Protein AF-A0A941PDG5-F1 (afdb_monomer_lite)

Radius of gyration: 12.93 Å; chains: 1; bounding box: 22×42×29 Å

Secondary structure (DSSP, 8-state):
-----PPPHHHHHHHHHHHHHHTTSS-SS---EEEETTEEEEEEEEETTEEEEEE-

Foldseek 3Di:
DDDDDDDDVVSVLVVVVVVCVVVVVDDLVDKDWDADPVDRQKIWIAHPVGIDIDGD

Structure (mmCIF, N/CA/C/O backbone):
data_AF-A0A941PDG5-F1
#
_entry.id   AF-A0A941PDG5-F1
#
loop_
_atom_site.group_PDB
_atom_site.id
_atom_site.type_symbol
_atom_site.label_atom_id
_atom_site.label_alt_id
_atom_site.label_comp_id
_atom_site.label_asym_id
_atom_site.label_entity_id
_atom_site.label_seq_id
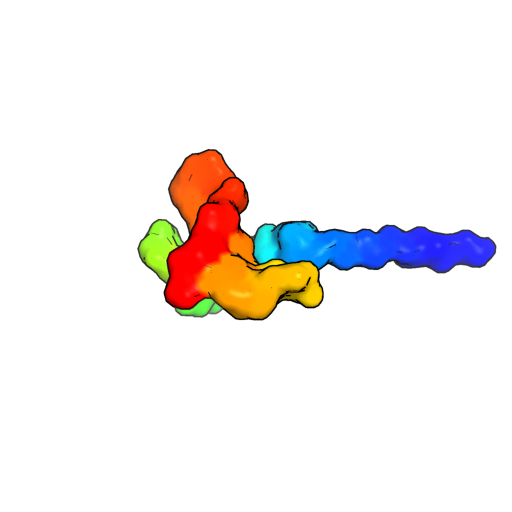_atom_site.pdbx_PDB_ins_code
_atom_site.Cartn_x
_atom_site.Cartn_y
_atom_site.Cartn_z
_atom_site.occupancy
_atom_site.B_iso_or_equiv
_atom_site.auth_seq_id
_atom_site.auth_comp_id
_atom_site.auth_asym_id
_atom_site.auth_atom_id
_atom_site.pdbx_PDB_model_num
ATOM 1 N N . MET A 1 1 ? -0.945 -33.227 -3.738 1.00 45.97 1 MET A N 1
ATOM 2 C CA . MET A 1 1 ? -0.001 -32.091 -3.769 1.00 45.97 1 MET A CA 1
ATOM 3 C C . MET A 1 1 ? -0.813 -30.816 -3.589 1.00 45.97 1 MET A C 1
ATOM 5 O O . MET A 1 1 ? -1.494 -30.414 -4.523 1.00 45.97 1 MET A O 1
ATOM 9 N N . HIS A 1 2 ? -0.849 -30.249 -2.379 1.00 56.75 2 HIS A N 1
ATOM 10 C CA . HIS A 1 2 ? -1.501 -28.955 -2.161 1.00 56.75 2 HIS A CA 1
ATOM 11 C C . HIS A 1 2 ? -0.621 -27.878 -2.790 1.00 56.75 2 HIS A C 1
ATOM 13 O O . HIS A 1 2 ? 0.496 -27.652 -2.337 1.00 56.75 2 HIS A O 1
ATOM 19 N N . LYS A 1 3 ? -1.091 -27.259 -3.873 1.00 58.94 3 LYS A N 1
ATOM 20 C CA . LYS A 1 3 ? -0.424 -26.093 -4.446 1.00 58.94 3 LYS A CA 1
ATOM 21 C C . LYS A 1 3 ? -0.907 -24.887 -3.643 1.00 58.94 3 LYS A C 1
ATOM 23 O O . LYS A 1 3 ? -2.064 -24.494 -3.779 1.00 58.94 3 LYS A O 1
ATOM 28 N N . GLN A 1 4 ? -0.063 -24.369 -2.753 1.00 67.12 4 GLN A N 1
ATOM 29 C CA . GLN A 1 4 ? -0.308 -23.077 -2.116 1.00 67.12 4 GLN A CA 1
ATOM 30 C C . GLN A 1 4 ? -0.447 -22.047 -3.246 1.00 67.12 4 GLN A C 1
ATOM 32 O O . GLN A 1 4 ? 0.378 -22.024 -4.162 1.00 67.12 4 GLN A O 1
ATOM 37 N N . LYS A 1 5 ? -1.520 -21.254 -3.247 1.00 74.75 5 LYS A N 1
ATOM 38 C CA . LYS A 1 5 ? -1.660 -20.168 -4.219 1.00 74.75 5 LYS A CA 1
ATOM 39 C C . LYS A 1 5 ? -0.633 -19.101 -3.849 1.00 74.75 5 LYS A C 1
ATOM 41 O O . LYS A 1 5 ? -0.745 -18.527 -2.769 1.00 74.75 5 LYS A O 1
ATOM 46 N N . GLU A 1 6 ? 0.352 -18.871 -4.711 1.00 80.44 6 GLU A N 1
ATOM 47 C CA . GLU A 1 6 ? 1.243 -17.726 -4.540 1.00 80.44 6 GLU A CA 1
ATOM 48 C C . GLU A 1 6 ? 0.445 -16.439 -4.730 1.00 80.44 6 GLU A C 1
ATOM 50 O O . GLU A 1 6 ? -0.391 -16.333 -5.637 1.00 80.44 6 GLU A O 1
ATOM 55 N N . LEU A 1 7 ? 0.657 -15.500 -3.815 1.00 83.31 7 LEU A N 1
ATOM 56 C CA . LEU A 1 7 ? 0.060 -14.179 -3.881 1.00 83.31 7 LEU A CA 1
ATOM 57 C C . LEU A 1 7 ? 0.766 -13.387 -4.979 1.00 83.31 7 LEU A C 1
ATOM 59 O O . LEU A 1 7 ? 1.977 -13.490 -5.158 1.00 83.31 7 LEU A O 1
ATOM 63 N N . SER A 1 8 ? 0.009 -12.605 -5.743 1.00 91.25 8 SER A N 1
ATOM 64 C CA . SER A 1 8 ? 0.636 -11.608 -6.607 1.00 91.25 8 SER A CA 1
ATOM 65 C C . SER A 1 8 ? 1.244 -10.491 -5.753 1.00 91.25 8 SER A C 1
ATOM 67 O O . SER A 1 8 ? 0.788 -10.241 -4.639 1.00 91.25 8 SER A O 1
ATOM 69 N N . PHE A 1 9 ? 2.212 -9.744 -6.287 1.00 91.31 9 PHE A N 1
ATOM 70 C CA . PHE A 1 9 ? 2.760 -8.572 -5.586 1.00 91.31 9 PHE A CA 1
ATOM 71 C C . PHE A 1 9 ? 1.678 -7.521 -5.256 1.00 91.31 9 PHE A C 1
ATOM 73 O O . PHE A 1 9 ? 1.819 -6.764 -4.299 1.00 91.31 9 PHE A O 1
ATOM 80 N N . LEU A 1 10 ? 0.573 -7.482 -6.016 1.00 92.31 10 LEU A N 1
ATOM 81 C CA . LEU A 1 10 ? -0.590 -6.647 -5.703 1.00 92.31 10 LEU A CA 1
ATOM 82 C C . LEU A 1 10 ? -1.387 -7.195 -4.515 1.00 92.31 10 LEU A C 1
ATOM 84 O O . LEU A 1 10 ? -1.817 -6.419 -3.665 1.00 92.31 10 LEU A O 1
ATOM 88 N N . ASP A 1 11 ? -1.563 -8.515 -4.434 1.00 93.56 11 ASP A N 1
ATOM 89 C CA . ASP A 1 11 ? -2.197 -9.148 -3.275 1.00 93.56 11 ASP A CA 1
ATOM 90 C C . ASP A 1 11 ? -1.363 -8.914 -2.007 1.00 93.56 11 ASP A C 1
ATOM 92 O O . ASP A 1 11 ? -1.919 -8.624 -0.948 1.00 93.56 11 ASP A O 1
ATOM 96 N N . GLU A 1 12 ? -0.033 -8.983 -2.116 1.00 94.00 12 GLU A N 1
ATOM 97 C CA . GLU A 1 12 ? 0.887 -8.676 -1.018 1.00 94.00 12 GLU A CA 1
ATOM 98 C C . GLU A 1 12 ? 0.840 -7.201 -0.612 1.00 94.00 12 GLU A C 1
ATOM 100 O O . GLU A 1 12 ? 0.814 -6.910 0.583 1.00 94.00 12 GLU A O 1
ATOM 105 N N . LEU A 1 13 ? 0.752 -6.271 -1.571 1.00 94.81 13 LEU A N 1
ATOM 106 C CA . LEU A 1 13 ? 0.562 -4.847 -1.284 1.00 94.81 13 LEU A CA 1
ATOM 107 C C . LEU A 1 13 ? -0.730 -4.615 -0.485 1.00 94.81 13 LEU A C 1
ATOM 109 O O . LEU A 1 13 ? -0.707 -3.949 0.549 1.00 94.81 13 LEU A O 1
ATOM 113 N N . ILE A 1 14 ? -1.848 -5.203 -0.925 1.00 93.81 14 ILE A N 1
ATOM 114 C CA . ILE A 1 14 ? -3.144 -5.092 -0.238 1.00 93.81 14 ILE A CA 1
ATOM 115 C C . ILE A 1 14 ? -3.075 -5.707 1.160 1.00 93.81 14 ILE A C 1
ATOM 117 O O . ILE A 1 14 ? -3.560 -5.111 2.125 1.00 93.81 14 ILE A O 1
ATOM 121 N N . LEU A 1 15 ? -2.477 -6.892 1.286 1.00 94.69 15 LEU A N 1
ATOM 122 C CA . LEU A 1 15 ? -2.311 -7.564 2.570 1.00 94.69 15 LEU A CA 1
ATOM 123 C C . LEU A 1 15 ? -1.452 -6.726 3.526 1.00 94.69 15 LEU A C 1
ATOM 125 O O . LEU A 1 15 ? -1.861 -6.501 4.664 1.00 94.69 15 LEU A O 1
ATOM 129 N N . GLY A 1 16 ? -0.313 -6.218 3.053 1.00 94.94 16 GLY A N 1
ATOM 130 C CA . GLY A 1 16 ? 0.591 -5.364 3.818 1.00 94.94 16 GLY A CA 1
ATOM 131 C C . GLY A 1 16 ? -0.097 -4.097 4.316 1.00 94.94 16 GLY A C 1
ATOM 132 O O . GLY A 1 16 ? -0.032 -3.797 5.504 1.00 94.94 16 GLY A O 1
ATOM 133 N N . THR A 1 17 ? -0.844 -3.397 3.457 1.00 94.75 17 THR A N 1
ATOM 134 C CA . THR A 1 17 ? -1.613 -2.212 3.868 1.00 94.75 17 THR A CA 1
ATOM 135 C C . THR A 1 17 ? -2.623 -2.544 4.962 1.00 94.75 17 THR A C 1
A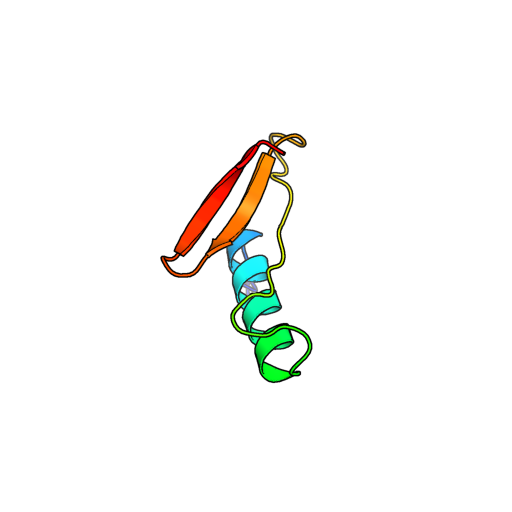TOM 137 O O . THR A 1 17 ? -2.696 -1.828 5.957 1.00 94.75 17 THR A O 1
ATOM 140 N N . ARG A 1 18 ? -3.373 -3.647 4.833 1.00 94.12 18 ARG A N 1
ATOM 141 C CA . ARG A 1 18 ? -4.353 -4.055 5.856 1.00 94.12 18 ARG A CA 1
ATOM 142 C C . ARG A 1 18 ? -3.693 -4.376 7.195 1.00 94.12 18 ARG A C 1
ATOM 144 O O . ARG A 1 18 ? -4.251 -4.011 8.225 1.00 94.12 18 ARG A O 1
ATOM 151 N N . ILE A 1 19 ? -2.529 -5.027 7.181 1.00 96.56 19 ILE A N 1
ATOM 152 C CA . ILE A 1 19 ? -1.746 -5.299 8.394 1.00 96.56 19 ILE A CA 1
ATOM 153 C C . ILE A 1 19 ? -1.323 -3.982 9.044 1.00 96.56 19 ILE A C 1
ATOM 155 O O . ILE A 1 19 ? -1.603 -3.769 10.215 1.00 96.56 19 ILE A O 1
ATOM 159 N N . LEU A 1 20 ? -0.709 -3.068 8.290 1.00 96.25 20 LEU A N 1
ATOM 160 C CA . LEU A 1 20 ? -0.203 -1.810 8.846 1.00 96.25 20 LEU A CA 1
ATOM 161 C C . LEU A 1 20 ? -1.313 -0.914 9.411 1.00 96.25 20 LEU A C 1
ATOM 163 O O . LEU A 1 20 ? -1.099 -0.267 10.433 1.00 96.25 20 LEU A O 1
ATOM 167 N N . VAL A 1 21 ? -2.493 -0.902 8.785 1.00 95.25 21 VAL A N 1
ATOM 168 C CA . VAL A 1 21 ? -3.675 -0.215 9.329 1.00 95.25 21 VAL A CA 1
ATOM 169 C C . VAL A 1 21 ? -4.149 -0.889 10.619 1.00 95.25 21 VAL A C 1
ATOM 171 O O . VAL A 1 21 ? -4.401 -0.204 11.605 1.00 95.25 21 VAL A O 1
ATOM 174 N N . ASN A 1 22 ? -4.243 -2.224 10.645 1.00 97.06 22 ASN A N 1
ATOM 175 C CA . ASN A 1 22 ? -4.670 -2.971 11.834 1.00 97.06 22 ASN A CA 1
ATOM 176 C C . ASN A 1 22 ? -3.724 -2.764 13.028 1.00 97.06 22 ASN A C 1
ATOM 178 O O . ASN A 1 22 ? -4.175 -2.607 14.160 1.00 97.06 22 ASN A O 1
ATOM 182 N N . GLU A 1 23 ? -2.420 -2.712 12.760 1.00 98.00 23 GLU A N 1
ATOM 183 C CA . GLU A 1 23 ? -1.378 -2.475 13.762 1.00 98.00 23 GLU A CA 1
ATOM 184 C C . GLU A 1 23 ? -1.193 -0.983 14.102 1.00 98.00 23 GLU A C 1
ATOM 186 O O . GLU A 1 23 ? -0.294 -0.634 14.864 1.00 98.00 23 GLU A O 1
ATOM 191 N N . ASN A 1 24 ? -2.040 -0.092 13.568 1.00 96.38 24 ASN A N 1
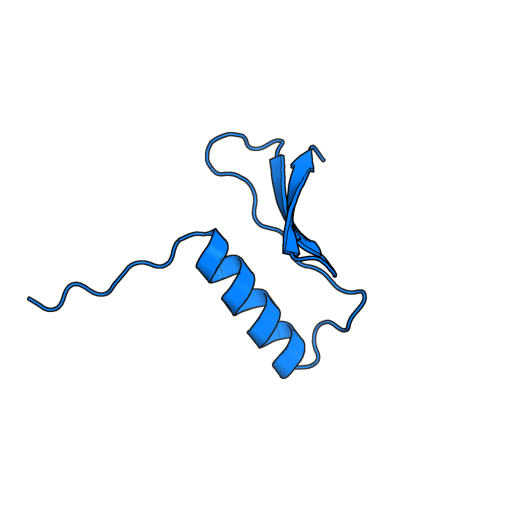ATOM 192 C CA . ASN A 1 24 ? -1.980 1.363 13.767 1.00 96.38 24 ASN A CA 1
ATOM 193 C C . ASN A 1 24 ? -0.619 1.989 13.392 1.00 96.38 24 ASN A C 1
ATOM 195 O O . ASN A 1 24 ? -0.203 2.988 13.977 1.00 96.38 24 ASN A O 1
ATOM 199 N N . VAL A 1 25 ? 0.086 1.403 12.418 1.00 97.12 25 VAL A N 1
ATOM 200 C CA . VAL A 1 25 ? 1.363 1.920 11.897 1.00 97.12 25 VAL A CA 1
ATOM 201 C C . VAL A 1 25 ? 1.131 3.026 10.867 1.00 97.12 25 VAL A C 1
ATOM 203 O O . VAL A 1 25 ? 1.894 3.988 10.815 1.00 97.12 25 VAL A O 1
ATOM 206 N N . ILE A 1 26 ? 0.081 2.895 10.052 1.00 93.19 26 ILE A N 1
ATOM 207 C CA . ILE A 1 26 ? -0.353 3.912 9.087 1.00 93.19 26 ILE A CA 1
ATOM 208 C C . ILE A 1 26 ? -1.836 4.226 9.289 1.00 93.19 26 ILE A C 1
ATOM 210 O O . ILE A 1 26 ? -2.614 3.354 9.677 1.00 93.19 26 ILE A O 1
ATOM 214 N N . ASP A 1 27 ? -2.220 5.469 9.014 1.00 89.00 27 ASP A N 1
ATOM 215 C CA . ASP A 1 27 ? -3.599 5.952 9.076 1.00 89.00 27 ASP A CA 1
ATOM 216 C C . ASP A 1 27 ? -4.204 6.108 7.665 1.00 89.00 27 ASP A C 1
ATOM 218 O O . ASP A 1 27 ? -3.685 5.570 6.688 1.00 89.00 27 ASP A O 1
ATOM 222 N N . GLY A 1 28 ? -5.312 6.848 7.544 1.00 83.50 28 GLY A N 1
ATOM 223 C CA . GLY A 1 28 ? -5.967 7.108 6.256 1.00 83.50 28 GLY A CA 1
ATOM 224 C C . GLY A 1 28 ? -5.166 7.975 5.273 1.00 83.50 28 GLY A C 1
ATOM 225 O O . GLY A 1 28 ? -5.550 8.059 4.109 1.00 83.50 28 GLY A O 1
ATOM 226 N N . PHE A 1 29 ? -4.075 8.611 5.710 1.00 86.06 29 PHE A N 1
ATOM 227 C CA . PHE A 1 29 ? -3.185 9.415 4.865 1.00 86.06 29 PHE A CA 1
ATOM 228 C C . PHE A 1 29 ? -1.861 8.698 4.558 1.00 86.06 29 PHE A C 1
ATOM 230 O O . PHE A 1 29 ? -1.189 9.022 3.572 1.00 86.06 29 PHE A O 1
ATOM 237 N N . GLY A 1 30 ? -1.483 7.715 5.378 1.00 88.19 30 GLY A N 1
ATOM 238 C CA . GLY A 1 30 ? -0.320 6.866 5.149 1.00 88.19 30 GLY A CA 1
ATOM 239 C C . GLY A 1 30 ? -0.518 5.889 3.986 1.00 88.19 30 GLY A C 1
ATOM 240 O O . GLY A 1 30 ? -1.595 5.339 3.773 1.00 88.19 30 GLY A O 1
ATOM 241 N N . HIS A 1 31 ? 0.547 5.645 3.223 1.00 91.31 31 HIS A N 1
ATOM 242 C CA . HIS A 1 31 ? 0.537 4.696 2.113 1.00 91.31 31 HIS A CA 1
ATOM 243 C C . HIS A 1 31 ? 1.863 3.941 2.022 1.00 91.31 31 HIS A C 1
ATOM 245 O O . HIS A 1 31 ? 2.916 4.435 2.419 1.00 91.31 31 HIS A O 1
ATOM 251 N N . ILE A 1 32 ? 1.800 2.737 1.460 1.00 93.94 32 ILE A N 1
ATOM 252 C CA . ILE A 1 32 ? 2.966 1.952 1.057 1.00 93.94 32 ILE A CA 1
ATOM 253 C C . ILE A 1 32 ? 2.897 1.700 -0.448 1.00 93.94 32 ILE A C 1
ATOM 255 O O . ILE A 1 32 ? 1.818 1.747 -1.044 1.00 93.94 32 ILE A O 1
ATOM 259 N N . SER A 1 33 ? 4.047 1.445 -1.065 1.00 95.19 33 SER A N 1
ATOM 260 C CA . SER A 1 33 ? 4.132 1.125 -2.487 1.00 95.19 33 SER A CA 1
ATOM 261 C C . SER A 1 33 ? 4.997 -0.105 -2.732 1.00 95.19 33 SER A C 1
ATOM 263 O O . SER A 1 33 ? 5.848 -0.449 -1.912 1.00 95.19 33 SER A O 1
ATOM 265 N N . VAL A 1 34 ? 4.779 -0.762 -3.870 1.00 95.00 34 VAL A N 1
ATOM 266 C CA . VAL A 1 34 ? 5.649 -1.830 -4.378 1.00 95.00 34 VAL A CA 1
ATOM 267 C C . VAL A 1 34 ? 6.147 -1.450 -5.768 1.00 95.00 34 VAL A C 1
ATOM 269 O O . VAL A 1 34 ? 5.379 -0.969 -6.601 1.00 95.00 34 VAL A O 1
ATOM 272 N N . ARG A 1 35 ? 7.444 -1.633 -6.017 1.00 94.75 35 ARG A N 1
ATOM 273 C CA . ARG A 1 35 ? 8.072 -1.356 -7.316 1.00 94.75 35 ARG A CA 1
ATOM 274 C C . ARG A 1 35 ? 7.593 -2.370 -8.357 1.00 94.75 35 ARG A C 1
ATOM 276 O O . ARG A 1 35 ? 7.520 -3.558 -8.043 1.00 94.75 35 ARG A O 1
ATOM 283 N N . ASP A 1 36 ? 7.296 -1.936 -9.583 1.00 92.75 36 ASP A N 1
ATOM 284 C CA . ASP A 1 36 ? 6.981 -2.875 -10.663 1.00 92.75 36 ASP A CA 1
ATOM 285 C C . ASP A 1 36 ? 8.240 -3.688 -11.015 1.00 92.75 36 ASP A C 1
ATOM 287 O O .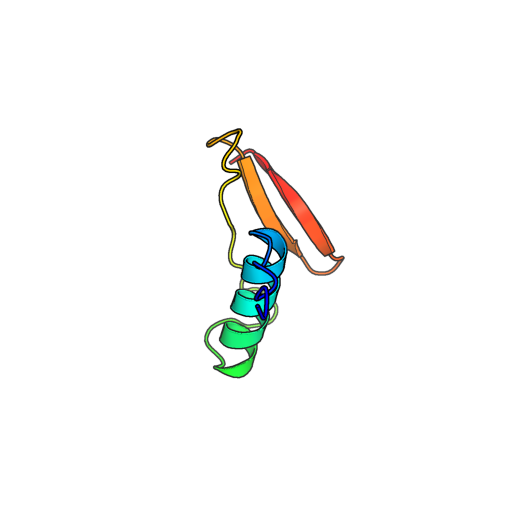 ASP A 1 36 ? 9.273 -3.113 -11.367 1.00 92.75 36 ASP A O 1
ATOM 291 N N . PRO A 1 37 ? 8.188 -5.031 -10.950 1.00 90.06 37 PRO A N 1
ATOM 292 C CA . PRO A 1 37 ? 9.349 -5.867 -11.247 1.00 90.06 37 PRO A CA 1
ATOM 293 C C . PRO A 1 37 ? 9.794 -5.794 -12.717 1.00 90.06 37 PRO A C 1
ATOM 295 O O . PRO A 1 37 ? 10.899 -6.223 -13.042 1.00 90.06 37 PRO A O 1
ATOM 298 N N . ARG A 1 38 ? 8.948 -5.281 -13.619 1.00 92.88 38 ARG A N 1
ATOM 299 C CA . ARG A 1 38 ? 9.223 -5.146 -15.058 1.00 92.88 38 ARG A CA 1
ATOM 300 C C . ARG A 1 38 ? 9.704 -3.748 -15.434 1.00 92.88 38 ARG A C 1
ATOM 302 O O . ARG A 1 38 ? 10.308 -3.596 -16.492 1.00 92.88 38 ARG A O 1
ATOM 309 N N . ASN A 1 39 ? 9.422 -2.742 -14.608 1.00 92.88 39 ASN A N 1
ATOM 310 C CA . ASN A 1 39 ? 9.891 -1.378 -14.810 1.00 92.88 39 ASN A CA 1
ATOM 311 C C . ASN A 1 39 ? 10.221 -0.731 -13.455 1.00 92.88 39 ASN A C 1
ATOM 313 O O . ASN A 1 39 ? 9.306 -0.320 -12.740 1.00 92.88 39 ASN A O 1
ATOM 317 N N . PRO A 1 40 ? 11.511 -0.618 -13.096 1.00 92.19 40 PRO A N 1
ATOM 318 C CA . PRO A 1 40 ? 11.904 -0.137 -11.783 1.00 92.19 40 PRO A CA 1
ATOM 319 C C . PRO A 1 40 ? 11.539 1.330 -11.530 1.00 92.19 40 PRO A C 1
ATOM 321 O O . PRO A 1 40 ? 11.428 1.694 -10.365 1.00 92.19 40 PRO A O 1
ATOM 324 N N . GLU A 1 41 ? 11.300 2.142 -12.559 1.00 95.50 41 GLU A N 1
ATOM 325 C CA . GLU A 1 41 ? 10.893 3.550 -12.404 1.00 95.50 41 GLU A CA 1
ATOM 326 C C . GLU A 1 41 ? 9.410 3.695 -12.017 1.00 95.50 41 GLU A C 1
ATOM 328 O O . GLU A 1 41 ? 8.918 4.795 -11.783 1.00 95.50 41 GLU A O 1
ATOM 333 N N . HIS A 1 42 ? 8.673 2.582 -11.955 1.00 93.25 42 HIS A N 1
ATOM 334 C CA . HIS A 1 42 ? 7.245 2.585 -11.680 1.00 93.25 42 HIS A CA 1
ATOM 335 C C . HIS A 1 42 ? 6.883 1.851 -10.392 1.00 93.25 42 HIS A C 1
ATOM 337 O O . HIS A 1 42 ? 7.521 0.877 -9.981 1.00 93.25 42 HIS A O 1
ATOM 343 N N . PHE A 1 43 ? 5.799 2.310 -9.770 1.00 94.50 43 PHE A N 1
ATOM 344 C CA . PHE A 1 43 ? 5.334 1.837 -8.474 1.00 94.50 43 PHE A CA 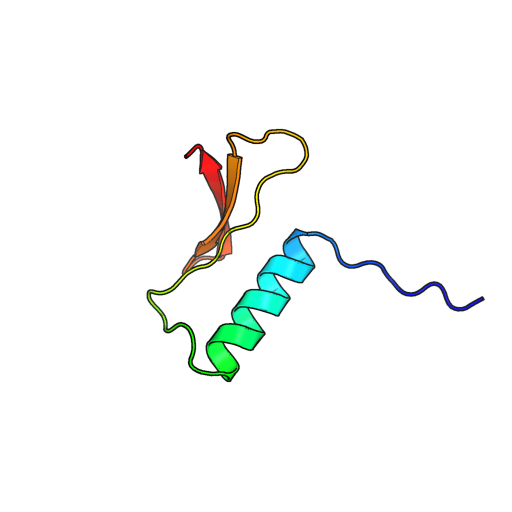1
ATOM 345 C C . PHE A 1 43 ? 3.815 1.681 -8.440 1.00 94.50 43 PHE A C 1
ATOM 347 O O . PHE A 1 43 ? 3.063 2.495 -8.976 1.00 94.50 43 PHE A O 1
ATOM 354 N N . TRP A 1 44 ? 3.368 0.649 -7.733 1.00 94.31 44 TRP A N 1
ATOM 355 C CA . TRP A 1 44 ? 1.973 0.411 -7.390 1.00 94.31 44 TRP A CA 1
ATOM 356 C C . TRP A 1 44 ? 1.697 0.915 -5.979 1.00 94.31 44 TRP A C 1
ATOM 358 O O . TRP A 1 44 ? 2.468 0.633 -5.063 1.00 94.31 44 TRP A O 1
ATOM 368 N N . MET A 1 45 ? 0.591 1.629 -5.787 1.00 91.62 45 MET A N 1
ATOM 369 C CA . MET A 1 45 ? 0.198 2.187 -4.491 1.00 91.62 45 MET A CA 1
ATOM 370 C C . MET A 1 45 ? -1.322 2.140 -4.324 1.00 91.62 45 MET A C 1
ATOM 372 O O . MET A 1 45 ? -2.065 2.356 -5.282 1.00 91.62 45 MET A O 1
ATOM 376 N N . ILE A 1 46 ? -1.787 1.890 -3.099 1.00 87.06 46 ILE A N 1
ATOM 377 C CA . ILE A 1 46 ? -3.209 1.977 -2.749 1.00 87.06 46 ILE A CA 1
ATOM 378 C C . ILE A 1 46 ? -3.568 3.426 -2.424 1.00 87.06 46 ILE A C 1
ATOM 380 O O . ILE A 1 46 ? -2.891 4.097 -1.649 1.00 87.06 46 ILE A O 1
ATOM 384 N N . ARG A 1 47 ? -4.660 3.887 -3.022 1.00 82.31 47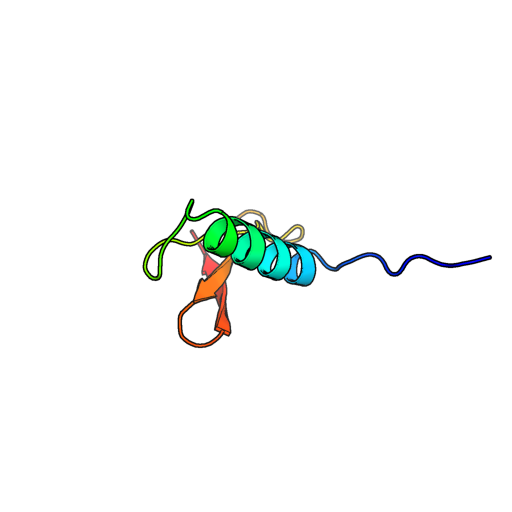 ARG A N 1
ATOM 385 C CA . ARG A 1 47 ? -5.297 5.180 -2.800 1.00 82.31 47 ARG A CA 1
ATOM 386 C C . ARG A 1 47 ? -6.736 4.998 -2.344 1.00 82.31 47 ARG A C 1
ATOM 388 O O . ARG A 1 47 ? -7.308 3.915 -2.439 1.00 82.31 47 ARG A O 1
ATOM 395 N N . GLU A 1 48 ? -7.325 6.109 -1.924 1.00 73.31 48 GLU A N 1
ATOM 396 C CA . GLU A 1 48 ? -8.731 6.257 -1.533 1.00 73.31 48 GLU A CA 1
ATOM 397 C C . GLU A 1 48 ? -9.738 5.602 -2.500 1.00 73.31 48 GLU A C 1
ATOM 399 O O . GLU A 1 48 ? -10.766 5.093 -2.062 1.00 73.31 48 GLU A O 1
ATOM 404 N N . ASN A 1 49 ? -9.432 5.534 -3.798 1.00 75.44 49 ASN A N 1
ATOM 405 C CA . ASN A 1 49 ? -10.291 4.954 -4.835 1.00 75.44 49 ASN A CA 1
ATOM 406 C C . ASN A 1 49 ? -9.731 3.680 -5.508 1.00 75.44 49 ASN A C 1
ATOM 408 O O . ASN A 1 49 ? -10.247 3.284 -6.552 1.00 75.44 49 ASN A O 1
ATOM 412 N N . GLY A 1 50 ? -8.704 3.028 -4.951 1.00 78.81 50 GLY A N 1
ATOM 413 C CA . GLY A 1 50 ? -8.189 1.746 -5.460 1.00 78.81 50 GLY A CA 1
ATOM 414 C C . GLY A 1 50 ? -6.668 1.679 -5.597 1.00 78.81 50 GLY A C 1
ATOM 415 O O . GLY A 1 50 ? -5.946 2.463 -4.994 1.00 78.81 50 GLY A O 1
ATOM 416 N N . VAL A 1 51 ? -6.164 0.722 -6.379 1.00 79.12 51 VAL A N 1
ATOM 417 C CA . VAL A 1 51 ? -4.728 0.582 -6.682 1.00 79.12 51 VAL A CA 1
ATOM 418 C C . VAL A 1 51 ? -4.385 1.406 -7.922 1.00 79.12 51 VAL A C 1
ATOM 420 O O . VAL A 1 51 ? -5.064 1.301 -8.940 1.00 79.12 51 VAL A O 1
ATOM 423 N N . HIS A 1 52 ? -3.311 2.187 -7.850 1.00 83.44 52 HIS A N 1
ATOM 424 C CA . HIS A 1 52 ? -2.844 3.053 -8.933 1.00 83.44 52 HIS A CA 1
ATOM 425 C C . HIS A 1 52 ? -1.385 2.779 -9.287 1.00 83.44 52 HIS A C 1
ATOM 427 O O . HIS A 1 52 ? -0.609 2.335 -8.438 1.00 83.44 52 HIS A O 1
ATOM 433 N N . TYR A 1 53 ? -1.038 3.074 -10.540 1.00 83.44 53 TYR A N 1
ATOM 434 C CA . TYR A 1 53 ? 0.291 2.916 -11.125 1.00 83.44 53 TYR A CA 1
ATOM 435 C C . TYR A 1 53 ? 0.906 4.294 -11.370 1.00 83.44 53 TYR A C 1
ATOM 437 O O . TYR A 1 53 ? 0.314 5.111 -12.076 1.00 83.44 53 TYR A O 1
ATOM 445 N N . TYR A 1 54 ? 2.067 4.547 -10.775 1.00 81.06 54 TYR A N 1
ATOM 446 C CA . TYR A 1 54 ? 2.760 5.831 -10.839 1.00 81.06 54 TYR A CA 1
ATOM 447 C C . TYR A 1 54 ? 4.180 5.661 -11.357 1.00 81.06 54 TYR A C 1
ATOM 449 O O . TYR A 1 54 ? 4.805 4.625 -11.138 1.00 81.06 54 TYR A O 1
ATOM 457 N N . GLU A 1 55 ? 4.685 6.718 -11.974 1.00 71.12 55 GLU A N 1
ATOM 458 C CA . GLU A 1 55 ? 6.108 6.960 -12.195 1.00 71.12 55 GLU A CA 1
ATOM 459 C C . GLU A 1 55 ? 6.602 7.857 -11.042 1.00 71.12 55 GLU A C 1
ATOM 461 O O . GLU A 1 55 ? 5.880 8.782 -10.652 1.00 71.12 55 GLU A O 1
ATOM 466 N N . GLN A 1 56 ? 7.755 7.543 -10.439 1.00 60.31 56 GLN A N 1
ATOM 467 C CA . GLN A 1 56 ? 8.376 8.356 -9.376 1.00 60.31 56 GLN A CA 1
ATOM 468 C C . GLN A 1 56 ? 9.694 8.958 -9.843 1.00 60.31 56 GLN A C 1
ATOM 470 O O . GLN A 1 56 ? 10.469 8.214 -10.476 1.00 60.31 56 GLN A O 1
#

Sequence (56 aa):
MHKQKELSFLDELILGTRILVNENVIDGFGHISVRDPRNPEHFWMIRENGVHYYEQ

pLDDT: mean 86.95, std 11.45, range [45.97, 98.0]